Protein AF-A0A7S3HQQ7-F1 (afdb_monomer_lite)

Radius of gyration: 24.48 Å; chains: 1; bounding box: 36×67×56 Å

Structure (mmCIF, N/CA/C/O backbone):
data_AF-A0A7S3HQQ7-F1
#
_entry.id   AF-A0A7S3HQQ7-F1
#
loop_
_atom_site.group_PDB
_atom_site.id
_atom_site.type_symbol
_atom_site.label_atom_id
_atom_site.label_alt_id
_atom_site.label_comp_id
_atom_site.label_asym_id
_atom_site.label_entity_id
_atom_site.label_seq_id
_atom_site.pdbx_PDB_ins_code
_atom_site.Cartn_x
_atom_site.Cartn_y
_atom_site.Cartn_z
_atom_site.occupancy
_atom_site.B_iso_or_equiv
_atom_site.auth_seq_id
_atom_site.auth_comp_id
_atom_site.auth_asym_id
_atom_site.auth_atom_id
_atom_site.pdbx_PDB_model_num
ATOM 1 N N . MET A 1 1 ? -7.629 33.188 -44.073 1.00 42.56 1 MET A N 1
ATOM 2 C CA . MET A 1 1 ? -6.421 32.447 -44.495 1.00 42.56 1 MET A CA 1
ATOM 3 C C . MET A 1 1 ? -5.350 32.684 -43.441 1.00 42.56 1 MET A C 1
ATOM 5 O O . MET A 1 1 ? -4.989 33.832 -43.232 1.00 42.56 1 MET A O 1
ATOM 9 N N . ARG A 1 2 ? -4.947 31.654 -42.687 1.00 48.97 2 ARG A N 1
ATOM 10 C CA . ARG A 1 2 ? -3.893 31.768 -41.664 1.00 48.97 2 ARG A CA 1
ATOM 11 C C . ARG A 1 2 ? -2.547 31.439 -42.321 1.00 48.97 2 ARG A C 1
ATOM 13 O O . ARG A 1 2 ? -2.457 30.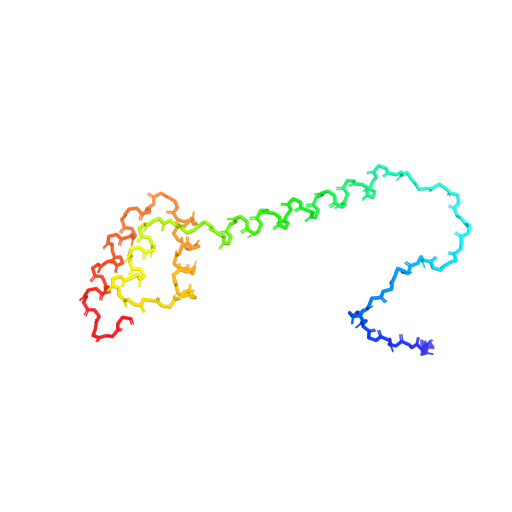350 -42.886 1.00 48.97 2 ARG A O 1
ATOM 20 N N . PRO A 1 3 ? -1.539 32.326 -42.294 1.00 53.09 3 PRO A N 1
ATOM 21 C CA . PRO A 1 3 ? -0.214 31.973 -42.780 1.00 53.09 3 PRO A CA 1
ATOM 22 C C . PRO A 1 3 ? 0.451 30.985 -41.814 1.00 53.09 3 PRO A C 1
ATOM 24 O O . PRO A 1 3 ? 0.432 31.165 -40.598 1.00 53.09 3 PRO A O 1
ATOM 27 N N . MET A 1 4 ? 0.985 29.911 -42.389 1.00 61.62 4 MET A N 1
ATOM 28 C CA . MET A 1 4 ? 1.850 28.935 -41.735 1.00 61.62 4 MET A CA 1
ATOM 29 C C . MET A 1 4 ? 3.284 29.470 -41.554 1.00 61.62 4 MET A C 1
ATOM 31 O O . MET A 1 4 ? 3.734 30.285 -42.362 1.00 61.62 4 MET A O 1
ATOM 35 N N . HIS A 1 5 ? 3.988 28.825 -40.604 1.00 54.19 5 HIS A N 1
ATOM 36 C CA . HIS A 1 5 ? 5.451 28.645 -40.423 1.00 54.19 5 HIS A CA 1
ATOM 37 C C . HIS A 1 5 ? 6.132 29.585 -39.406 1.00 54.19 5 HIS A C 1
ATOM 39 O O . HIS A 1 5 ? 5.656 30.708 -39.255 1.00 54.19 5 HIS A O 1
ATOM 45 N N . PRO A 1 6 ? 7.276 29.225 -38.763 1.00 51.81 6 PRO A N 1
ATOM 46 C CA . PRO A 1 6 ? 8.012 27.942 -38.663 1.00 51.81 6 PRO A CA 1
ATOM 47 C C . PRO A 1 6 ? 8.482 27.580 -37.217 1.00 51.81 6 PRO A C 1
ATOM 49 O O . PRO A 1 6 ? 8.570 28.437 -36.348 1.00 51.81 6 PRO A O 1
ATOM 52 N N . GLY A 1 7 ? 8.899 26.325 -36.984 1.00 45.50 7 GLY A N 1
ATOM 53 C CA . GLY A 1 7 ? 9.900 26.006 -35.946 1.00 45.50 7 GLY A CA 1
ATOM 54 C C . GLY A 1 7 ? 9.413 25.272 -34.693 1.00 45.50 7 GLY A C 1
ATOM 55 O O . GLY A 1 7 ? 9.352 25.840 -33.609 1.00 45.50 7 GLY A O 1
ATOM 56 N N . MET A 1 8 ? 9.172 23.966 -34.818 1.00 60.00 8 MET A N 1
ATOM 57 C CA . MET A 1 8 ? 9.380 23.043 -33.699 1.00 60.00 8 MET A CA 1
ATOM 58 C C . MET A 1 8 ? 10.893 22.859 -33.506 1.00 60.00 8 MET A C 1
ATOM 60 O O . MET A 1 8 ? 11.568 22.412 -34.432 1.00 60.00 8 MET A O 1
ATOM 64 N N . MET A 1 9 ? 11.421 23.160 -32.320 1.00 52.56 9 MET A N 1
ATOM 65 C CA . MET A 1 9 ? 12.703 22.619 -31.855 1.00 52.56 9 MET A CA 1
ATOM 66 C C . MET A 1 9 ? 12.460 21.834 -30.5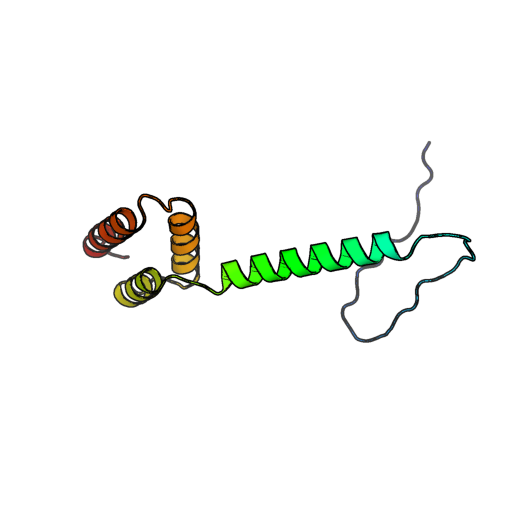55 1.00 52.56 9 MET A C 1
ATOM 68 O O . MET A 1 9 ? 11.713 22.313 -29.699 1.00 52.56 9 MET A O 1
ATOM 72 N N . PRO A 1 10 ? 13.028 20.621 -30.417 1.00 54.88 10 PRO A N 1
ATOM 73 C CA . PRO A 1 10 ? 12.886 19.788 -29.226 1.00 54.88 10 PRO A CA 1
ATOM 74 C C . PRO A 1 10 ? 13.691 20.355 -28.038 1.00 54.88 10 PRO A C 1
ATOM 76 O O . PRO A 1 10 ? 14.636 21.118 -28.248 1.00 54.88 10 PRO A O 1
ATOM 79 N N . PRO A 1 11 ? 13.358 19.972 -26.791 1.00 56.47 11 PRO A N 1
ATOM 80 C CA . PRO A 1 11 ? 14.084 20.401 -25.601 1.00 56.47 11 PRO A CA 1
ATOM 81 C C . PRO A 1 11 ? 15.398 19.610 -25.468 1.00 56.47 11 PRO A C 1
ATOM 83 O O . PRO A 1 11 ? 15.362 18.379 -25.531 1.00 56.47 11 PRO A O 1
ATOM 86 N N . PRO A 1 12 ? 16.559 20.251 -25.254 1.00 46.19 12 PRO A N 1
ATOM 87 C CA . PRO A 1 12 ? 17.777 19.534 -24.921 1.00 46.19 12 PRO A CA 1
ATOM 88 C C . PRO A 1 12 ? 18.002 19.562 -23.406 1.00 46.19 12 PRO A C 1
ATOM 90 O O . PRO A 1 12 ? 18.308 20.598 -22.820 1.00 46.19 12 PRO A O 1
ATOM 93 N N . GLY A 1 13 ? 17.912 18.397 -22.768 1.00 59.06 13 GLY A N 1
ATOM 94 C CA . GLY A 1 13 ? 18.763 18.139 -21.613 1.00 59.06 13 GLY A CA 1
ATOM 95 C C . GLY A 1 13 ? 20.195 17.972 -22.116 1.00 59.06 13 GLY A C 1
ATOM 96 O O . GLY A 1 13 ? 20.408 17.099 -22.951 1.00 59.06 13 GLY A O 1
ATOM 97 N N . LEU A 1 14 ? 21.117 18.839 -21.673 1.00 55.34 14 LEU A N 1
ATOM 98 C CA . LEU A 1 14 ? 22.593 18.719 -21.591 1.00 55.34 14 LEU A CA 1
ATOM 99 C C . LEU A 1 14 ? 23.226 20.137 -21.558 1.00 55.34 14 LEU A C 1
ATOM 101 O O . LEU A 1 14 ? 22.581 21.105 -21.950 1.00 55.34 14 LEU A O 1
ATOM 105 N N . PRO A 1 15 ? 24.425 20.304 -20.972 1.00 50.62 15 PRO A N 1
ATOM 106 C CA . PRO A 1 15 ? 24.755 21.419 -20.087 1.00 50.62 15 PRO A CA 1
ATOM 107 C C . PRO A 1 15 ? 25.058 22.727 -20.829 1.00 50.62 15 PRO A C 1
ATOM 109 O O . PRO A 1 15 ? 25.933 22.778 -21.689 1.00 50.62 15 PRO A O 1
ATOM 112 N N . GLY A 1 16 ? 24.385 23.806 -2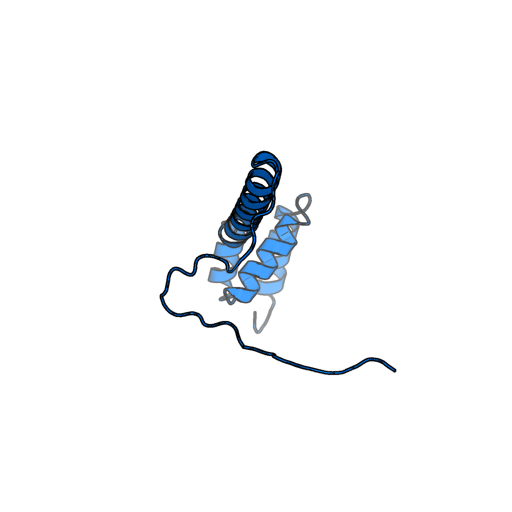0.423 1.00 40.16 16 GLY A N 1
ATOM 113 C CA . GLY A 1 16 ? 24.654 25.167 -20.883 1.00 40.16 16 GLY A CA 1
ATOM 114 C C . GLY A 1 16 ? 23.688 26.175 -20.259 1.00 40.16 16 GLY A C 1
ATOM 115 O O . GLY A 1 16 ? 22.481 26.094 -20.460 1.00 40.16 16 GLY A O 1
ATOM 116 N N . LEU A 1 17 ? 24.218 27.120 -19.480 1.00 59.88 17 LEU A N 1
ATOM 117 C CA . LEU A 1 17 ? 23.499 28.300 -18.992 1.00 59.88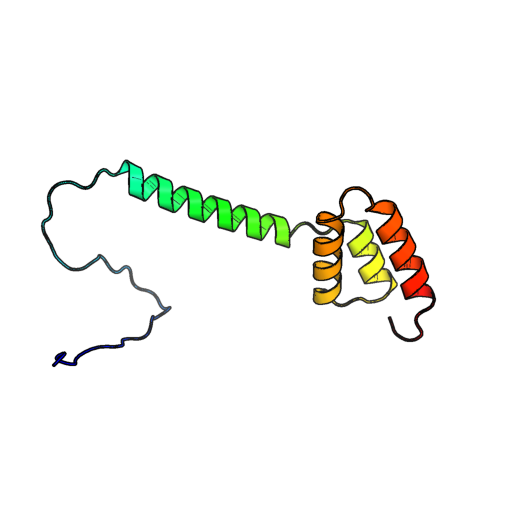 17 LEU A CA 1
ATOM 118 C C . LEU A 1 17 ? 23.046 29.145 -20.193 1.00 59.88 17 LEU A C 1
ATOM 120 O O . LEU A 1 17 ? 23.875 29.780 -20.841 1.00 59.88 17 LEU A O 1
ATOM 124 N N . MET A 1 18 ? 21.746 29.159 -20.490 1.00 51.31 18 MET A N 1
ATOM 125 C CA . MET A 1 18 ? 21.167 30.019 -21.524 1.00 51.31 18 MET A CA 1
ATOM 126 C C . MET A 1 18 ? 20.523 31.255 -20.872 1.00 51.31 18 MET A C 1
ATOM 128 O O . MET A 1 18 ? 19.553 31.097 -20.131 1.00 51.31 18 MET A O 1
ATOM 132 N N . PRO A 1 19 ? 21.014 32.485 -21.117 1.00 55.62 19 PRO A N 1
ATOM 133 C CA . PRO A 1 19 ? 20.259 33.696 -20.810 1.00 55.62 19 PRO A CA 1
ATOM 134 C C . PRO A 1 19 ? 19.142 33.900 -21.859 1.00 55.62 19 PRO A C 1
ATOM 136 O O . PRO A 1 19 ? 19.330 33.536 -23.024 1.00 55.62 19 PRO A O 1
ATOM 139 N N . PRO A 1 20 ? 17.973 34.461 -21.492 1.00 48.84 20 PRO A N 1
ATOM 140 C CA . PRO A 1 20 ? 16.862 34.631 -22.426 1.00 48.84 20 PRO A CA 1
ATOM 141 C C . PRO A 1 20 ? 17.153 35.709 -23.495 1.00 48.84 20 PRO A C 1
ATOM 143 O O . PRO A 1 20 ? 17.808 36.713 -23.195 1.00 48.84 20 PRO A O 1
ATOM 146 N N . PRO A 1 21 ? 16.672 35.528 -24.744 1.00 47.84 21 PRO A N 1
ATOM 147 C CA . PRO A 1 21 ? 16.989 36.409 -25.859 1.00 47.84 21 PRO A CA 1
ATOM 148 C C . PRO A 1 21 ? 16.016 37.591 -25.951 1.00 47.84 21 PRO A C 1
ATOM 150 O O . PRO A 1 21 ? 14.822 37.412 -26.168 1.00 47.84 21 PRO A O 1
ATOM 153 N N . GLY A 1 22 ? 16.574 38.801 -25.900 1.00 45.97 22 GLY A N 1
ATOM 154 C CA . GLY A 1 22 ? 15.987 40.007 -26.484 1.00 45.97 22 GLY A CA 1
ATOM 155 C C . GLY A 1 22 ? 14.955 40.756 -25.637 1.00 45.97 22 GLY A C 1
ATOM 156 O O . GLY A 1 22 ? 13.981 40.198 -25.151 1.00 45.97 22 GLY A O 1
ATOM 157 N N . GLY A 1 23 ? 15.125 42.077 -25.582 1.00 40.16 23 GLY A N 1
ATOM 158 C CA . GLY A 1 23 ? 14.009 43.000 -25.385 1.00 40.16 23 GLY A CA 1
ATOM 159 C C . GLY A 1 23 ? 14.069 43.810 -24.101 1.00 40.16 23 GLY A C 1
ATOM 160 O O . GLY A 1 23 ? 13.606 43.387 -23.050 1.00 40.16 23 GLY A O 1
ATOM 161 N N . ALA A 1 24 ? 14.575 45.034 -24.231 1.00 53.06 24 ALA A N 1
ATOM 162 C CA . ALA A 1 24 ? 14.249 46.137 -23.344 1.00 53.06 24 ALA A CA 1
ATOM 163 C C . ALA A 1 24 ? 12.727 46.211 -23.107 1.00 53.06 24 ALA A C 1
ATOM 165 O O . ALA A 1 24 ? 11.952 46.329 -24.054 1.00 53.06 24 ALA A O 1
ATOM 166 N N . GLY A 1 25 ? 12.308 46.156 -21.846 1.00 39.44 25 GLY A N 1
ATOM 167 C CA . GLY A 1 25 ? 10.903 46.202 -21.456 1.00 39.44 25 GLY A CA 1
ATOM 168 C C . GLY A 1 25 ? 10.787 46.623 -20.003 1.00 39.44 25 GLY A C 1
ATOM 169 O O . GLY A 1 25 ? 11.007 45.842 -19.087 1.00 39.44 25 GLY A O 1
ATOM 170 N N . TRP A 1 26 ? 10.509 47.902 -19.818 1.00 50.53 26 TRP A N 1
ATOM 171 C CA . TRP A 1 26 ? 10.321 48.584 -18.554 1.00 50.53 26 TRP A CA 1
ATOM 172 C C . TRP A 1 26 ? 9.202 47.926 -17.726 1.00 50.53 26 TRP A C 1
ATOM 174 O O . TRP A 1 26 ? 8.086 47.794 -18.212 1.00 50.53 26 TRP A O 1
ATOM 184 N N . GLY A 1 27 ? 9.494 47.572 -16.469 1.00 48.94 27 GLY A N 1
ATOM 185 C CA . GLY A 1 27 ? 8.491 47.324 -15.426 1.00 48.94 27 GLY A CA 1
ATOM 186 C C . GLY A 1 27 ? 7.846 45.934 -15.410 1.00 48.94 27 GLY A C 1
ATOM 187 O O . GLY A 1 27 ? 6.749 45.745 -15.921 1.00 48.94 27 GLY A O 1
ATOM 188 N N . ALA A 1 28 ? 8.461 44.986 -14.702 1.00 45.94 28 ALA A N 1
ATOM 189 C CA . ALA A 1 28 ? 7.756 43.820 -14.175 1.00 45.94 28 ALA A CA 1
ATOM 190 C C . ALA A 1 28 ? 8.203 43.594 -12.728 1.00 45.94 28 ALA A C 1
ATOM 192 O O . ALA A 1 28 ? 9.380 43.366 -12.452 1.00 45.94 28 ALA A O 1
ATOM 193 N N . SER A 1 29 ? 7.262 43.744 -11.800 1.00 45.47 29 SER A N 1
ATOM 194 C CA . SER A 1 29 ? 7.479 43.631 -10.361 1.00 45.47 29 SER A CA 1
ATOM 195 C C . SER A 1 29 ? 8.112 42.273 -9.993 1.00 45.47 29 SER A C 1
ATOM 197 O O . S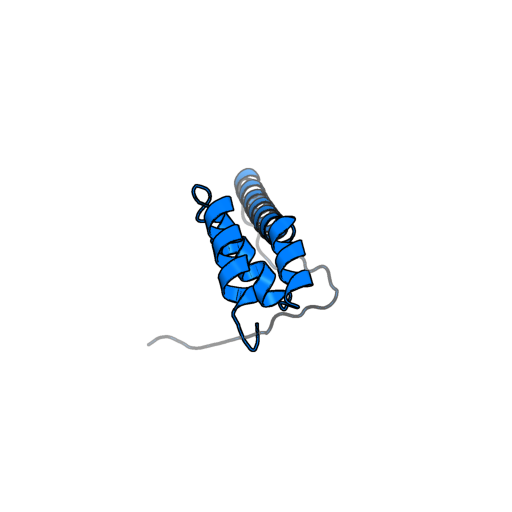ER A 1 29 ? 7.540 41.240 -10.343 1.00 45.47 29 SER A O 1
ATOM 199 N N . PRO A 1 30 ? 9.244 42.238 -9.260 1.00 53.44 30 PRO A N 1
ATOM 200 C CA . PRO A 1 30 ? 9.960 41.001 -8.907 1.00 53.44 30 PRO A CA 1
ATOM 201 C C . PRO A 1 30 ? 9.189 40.074 -7.950 1.00 53.44 30 PRO A C 1
ATOM 203 O O . PRO A 1 30 ? 9.537 38.903 -7.799 1.00 53.44 30 PRO A O 1
ATOM 206 N N . ASP A 1 31 ? 8.133 40.580 -7.316 1.00 53.94 31 ASP A N 1
ATOM 207 C CA . ASP A 1 31 ? 7.378 39.871 -6.283 1.00 53.94 31 ASP A CA 1
ATOM 208 C C . ASP A 1 31 ? 6.540 38.701 -6.837 1.00 53.94 31 ASP A C 1
ATOM 210 O O . ASP A 1 31 ? 6.532 37.610 -6.270 1.00 53.94 31 ASP A O 1
ATOM 214 N N . LEU A 1 32 ? 5.920 38.871 -8.013 1.00 55.44 32 LEU A N 1
ATOM 215 C CA . LEU A 1 32 ? 5.024 37.869 -8.612 1.00 55.44 32 LEU A CA 1
ATOM 216 C C . LEU A 1 32 ? 5.767 36.624 -9.124 1.00 55.44 32 LEU A C 1
ATOM 218 O O . LEU A 1 32 ? 5.335 35.501 -8.864 1.00 55.44 32 LEU A O 1
ATOM 222 N N . SER A 1 33 ? 6.906 36.799 -9.802 1.00 55.66 33 SER A N 1
ATOM 223 C CA . SER A 1 33 ? 7.715 35.674 -10.304 1.00 55.66 33 SER A CA 1
ATOM 224 C C . SER A 1 33 ? 8.372 34.875 -9.172 1.00 55.66 33 SER A C 1
ATOM 226 O O . SER A 1 33 ? 8.516 33.652 -9.267 1.00 55.66 33 SER A O 1
ATOM 228 N N . SER A 1 34 ? 8.738 35.560 -8.084 1.00 58.06 34 SER A N 1
ATOM 229 C CA . SER A 1 34 ? 9.307 34.938 -6.882 1.00 58.06 34 SER A CA 1
ATOM 230 C C . SER A 1 34 ? 8.258 34.096 -6.147 1.00 58.06 34 SER A C 1
ATOM 232 O O . SER A 1 34 ? 8.539 32.958 -5.770 1.00 58.06 34 SER A O 1
ATOM 234 N N . ASN A 1 35 ? 7.025 34.605 -6.027 1.00 62.06 35 ASN A N 1
ATOM 235 C CA . ASN A 1 35 ? 5.904 33.879 -5.420 1.00 62.06 35 ASN A CA 1
ATOM 236 C C . ASN A 1 35 ? 5.527 32.610 -6.203 1.00 62.06 35 ASN A C 1
ATOM 238 O O . ASN A 1 35 ? 5.279 31.559 -5.615 1.00 62.06 35 ASN A O 1
ATOM 242 N N . MET A 1 36 ? 5.531 32.692 -7.536 1.00 66.25 36 MET A N 1
ATOM 243 C CA . MET A 1 36 ? 5.146 31.577 -8.405 1.00 66.25 36 MET A CA 1
ATOM 244 C C . MET A 1 36 ? 6.171 30.430 -8.363 1.00 66.25 36 MET A C 1
ATOM 246 O O . MET A 1 36 ? 5.795 29.264 -8.265 1.00 66.25 36 MET A O 1
ATOM 250 N N . THR A 1 37 ? 7.467 30.759 -8.344 1.00 75.81 37 THR A N 1
ATOM 251 C CA . THR A 1 37 ? 8.548 29.763 -8.211 1.00 75.81 37 THR A CA 1
ATOM 252 C C . THR A 1 37 ? 8.508 29.066 -6.846 1.00 75.81 37 THR A C 1
ATOM 254 O O . THR A 1 37 ? 8.708 27.855 -6.758 1.00 75.81 37 THR A O 1
ATOM 257 N N . LEU A 1 38 ? 8.208 29.814 -5.777 1.00 78.38 38 LEU A N 1
ATOM 258 C CA . LEU A 1 38 ? 8.092 29.266 -4.426 1.00 78.38 38 LEU A CA 1
ATOM 259 C C . LEU A 1 38 ? 6.898 28.307 -4.286 1.00 78.38 38 LEU A C 1
ATOM 261 O O . LEU A 1 38 ? 7.046 27.240 -3.694 1.00 78.38 38 LEU A O 1
ATOM 265 N N . GLN A 1 39 ? 5.738 28.642 -4.862 1.00 77.56 39 GLN A N 1
ATOM 266 C CA . GLN A 1 39 ? 4.571 27.746 -4.868 1.00 77.56 39 GLN A CA 1
ATOM 267 C C . GLN A 1 39 ? 4.860 26.424 -5.586 1.00 77.56 39 GLN A C 1
ATOM 269 O O . GLN A 1 39 ? 4.558 25.359 -5.050 1.00 77.56 39 GLN A O 1
ATOM 274 N N . GLN A 1 40 ? 5.536 26.471 -6.738 1.00 78.56 40 GLN A N 1
ATOM 275 C CA . GLN A 1 40 ? 5.909 25.256 -7.466 1.00 78.56 40 GLN A CA 1
ATOM 276 C C . GLN A 1 40 ? 6.887 24.370 -6.682 1.00 78.56 40 GLN A C 1
ATOM 278 O O . GLN A 1 40 ? 6.753 23.146 -6.702 1.00 78.56 40 GLN A O 1
ATOM 283 N N . ALA A 1 41 ? 7.851 24.965 -5.973 1.00 73.38 41 ALA A N 1
ATOM 284 C CA . ALA A 1 41 ? 8.782 24.214 -5.133 1.00 73.38 41 ALA A CA 1
ATOM 285 C C . ALA A 1 41 ? 8.058 23.488 -3.983 1.00 73.38 41 ALA A C 1
ATOM 287 O O . ALA A 1 41 ? 8.284 22.296 -3.771 1.00 73.38 41 ALA A O 1
ATOM 288 N N . LEU A 1 42 ? 7.129 24.174 -3.308 1.00 78.50 42 LEU A N 1
ATOM 289 C CA . LEU A 1 42 ? 6.328 23.606 -2.219 1.00 78.50 42 LEU A CA 1
ATOM 290 C C . LEU A 1 42 ? 5.417 22.462 -2.689 1.00 78.50 42 LEU A C 1
ATOM 292 O O . LEU A 1 42 ? 5.275 21.462 -1.985 1.00 78.50 42 LEU A O 1
ATOM 296 N N . GLU A 1 43 ? 4.822 22.572 -3.878 1.00 72.88 43 GLU A N 1
ATOM 297 C CA . GLU A 1 43 ? 4.028 21.486 -4.468 1.00 72.88 43 GLU A CA 1
ATOM 298 C C . GLU A 1 43 ? 4.882 20.255 -4.785 1.00 72.88 43 GLU A C 1
ATOM 300 O O . GLU A 1 43 ? 4.459 19.127 -4.523 1.00 72.88 43 GLU A O 1
ATOM 305 N N . TYR A 1 44 ? 6.100 20.454 -5.291 1.00 65.12 44 TYR A N 1
ATOM 306 C CA . TYR A 1 44 ? 7.015 19.353 -5.586 1.00 65.12 44 TYR A CA 1
ATOM 307 C C . TYR A 1 44 ? 7.500 18.653 -4.308 1.00 65.12 44 TYR A C 1
ATOM 309 O O . TYR A 1 44 ? 7.566 17.422 -4.259 1.00 65.12 44 TYR A O 1
ATOM 317 N N . GLU A 1 45 ? 7.795 19.415 -3.251 1.00 65.19 45 GLU A N 1
ATOM 318 C CA . GLU A 1 45 ? 8.145 18.862 -1.939 1.00 65.19 45 GLU A CA 1
ATOM 319 C C . GLU A 1 45 ? 6.972 18.119 -1.297 1.00 65.19 45 GLU A C 1
ATOM 321 O O . GLU A 1 45 ? 7.163 17.003 -0.817 1.00 65.19 45 GLU A O 1
ATOM 326 N N . GLN A 1 46 ? 5.745 18.647 -1.363 1.00 62.31 46 GLN A N 1
ATOM 327 C CA . GLN A 1 46 ? 4.565 17.920 -0.880 1.00 62.31 46 GLN A CA 1
ATOM 328 C C . GLN A 1 46 ? 4.345 16.604 -1.633 1.00 62.31 46 GLN A C 1
ATOM 330 O O . GLN A 1 46 ? 4.115 15.569 -1.005 1.00 62.31 46 GLN A O 1
ATOM 335 N N . GLN A 1 47 ? 4.463 16.608 -2.963 1.00 56.59 47 GLN A N 1
ATOM 336 C CA . GLN A 1 47 ? 4.320 15.391 -3.769 1.00 56.59 47 GLN A CA 1
ATOM 337 C C . GLN A 1 47 ? 5.417 14.363 -3.451 1.00 56.59 47 GLN A C 1
ATOM 339 O O . GLN A 1 47 ? 5.140 13.164 -3.328 1.00 56.59 47 GLN A O 1
ATOM 344 N N . LYS A 1 48 ? 6.661 14.817 -3.257 1.00 59.47 48 LYS A N 1
ATOM 345 C CA . LYS A 1 48 ? 7.798 13.959 -2.902 1.00 59.47 48 LYS A CA 1
ATOM 346 C C . LYS A 1 48 ? 7.673 13.383 -1.489 1.00 59.47 48 LYS A C 1
ATOM 348 O O . LYS A 1 48 ? 7.932 12.191 -1.299 1.00 59.47 48 LYS A O 1
ATOM 353 N N . ASN A 1 49 ? 7.247 14.190 -0.519 1.00 56.78 49 ASN A N 1
ATOM 354 C CA . ASN A 1 49 ? 7.018 13.751 0.855 1.00 56.78 49 ASN A CA 1
ATOM 355 C C . ASN A 1 49 ? 5.853 12.767 0.940 1.00 56.78 49 ASN A C 1
ATOM 357 O O . ASN A 1 49 ? 5.963 11.767 1.648 1.00 56.78 49 ASN A O 1
ATOM 361 N N . ASN A 1 50 ? 4.781 12.982 0.172 1.00 55.84 50 ASN A N 1
ATOM 362 C CA . ASN A 1 50 ? 3.677 12.028 0.127 1.00 55.84 50 ASN A CA 1
ATOM 363 C C . ASN A 1 50 ? 4.112 10.676 -0.470 1.00 55.84 50 ASN A C 1
ATOM 365 O O . ASN A 1 50 ? 3.703 9.625 0.017 1.00 55.84 50 ASN A O 1
ATOM 369 N N . SER A 1 51 ? 5.018 10.709 -1.453 1.00 51.53 51 SER A N 1
ATOM 370 C CA . SER A 1 51 ? 5.553 9.515 -2.124 1.00 51.53 51 SER A CA 1
ATOM 371 C C . SER A 1 51 ? 6.576 8.719 -1.302 1.00 51.53 51 SER A C 1
ATOM 373 O O . SER A 1 51 ? 6.820 7.557 -1.623 1.00 51.53 51 SER A O 1
ATOM 375 N N . SER A 1 52 ? 7.207 9.326 -0.289 1.00 59.53 52 SER A N 1
ATOM 376 C CA . SER A 1 52 ? 8.319 8.713 0.465 1.00 59.53 52 SER A CA 1
ATOM 377 C C . SER A 1 52 ? 7.940 8.222 1.868 1.00 59.53 52 SER A C 1
ATOM 379 O O . SER A 1 52 ? 8.758 7.573 2.510 1.00 59.53 52 SER A O 1
ATOM 381 N N . ASN A 1 53 ? 6.722 8.504 2.341 1.00 70.50 53 ASN A N 1
ATOM 382 C CA . ASN A 1 53 ? 6.232 8.086 3.659 1.00 70.50 53 ASN A CA 1
ATOM 383 C C . ASN A 1 53 ? 5.154 7.004 3.491 1.00 70.50 53 ASN A C 1
ATOM 385 O O . ASN A 1 53 ? 3.968 7.314 3.310 1.00 70.50 53 ASN A O 1
ATOM 389 N N . MET A 1 54 ? 5.585 5.740 3.463 1.00 82.00 54 MET A N 1
ATOM 390 C CA . MET A 1 54 ? 4.692 4.588 3.609 1.00 82.00 54 MET A CA 1
ATOM 391 C C . MET A 1 54 ? 4.524 4.263 5.088 1.00 82.00 54 MET A C 1
ATOM 393 O O . MET A 1 54 ? 5.506 4.262 5.830 1.00 82.00 54 MET A O 1
ATOM 397 N N . GLU A 1 55 ? 3.288 3.980 5.490 1.00 86.56 55 GLU A N 1
ATOM 398 C CA . GLU A 1 55 ? 2.987 3.588 6.863 1.00 86.56 55 GLU A CA 1
ATOM 399 C C . GLU A 1 55 ? 3.656 2.243 7.207 1.00 86.56 55 GLU A C 1
ATOM 401 O O . GLU A 1 55 ? 3.746 1.355 6.347 1.00 86.56 55 GLU A O 1
ATOM 406 N N . PRO A 1 56 ? 4.126 2.059 8.453 1.00 85.69 56 PRO A N 1
ATOM 407 C CA . PRO A 1 56 ? 4.869 0.866 8.855 1.00 85.69 56 PRO A CA 1
ATOM 408 C C . PRO A 1 56 ? 4.062 -0.427 8.687 1.00 85.69 56 PRO A C 1
ATOM 410 O O . PRO A 1 56 ? 4.629 -1.441 8.282 1.00 85.69 56 PRO A O 1
ATOM 413 N N . GLU A 1 57 ? 2.745 -0.401 8.912 1.00 87.62 57 GLU A N 1
ATOM 414 C CA . GLU A 1 57 ? 1.900 -1.591 8.738 1.00 87.62 57 GLU A CA 1
ATOM 415 C C . GLU A 1 57 ? 1.780 -1.992 7.267 1.00 87.62 57 GLU A C 1
ATOM 417 O O . GLU A 1 57 ? 1.783 -3.177 6.952 1.00 87.62 57 GLU A O 1
ATOM 422 N N . VAL A 1 58 ? 1.747 -1.024 6.342 1.00 88.06 58 VAL A N 1
ATOM 423 C CA . VAL A 1 58 ? 1.730 -1.301 4.896 1.00 88.06 58 VAL A CA 1
ATOM 424 C C . VAL A 1 58 ? 3.042 -1.942 4.454 1.00 88.06 58 VAL A C 1
ATOM 426 O O . VAL A 1 58 ? 3.038 -2.848 3.618 1.00 88.06 58 VAL A O 1
ATOM 429 N N . ILE A 1 59 ? 4.163 -1.502 5.030 1.00 88.06 59 ILE A N 1
ATOM 430 C CA . ILE A 1 59 ? 5.484 -2.090 4.783 1.00 88.06 59 ILE A CA 1
ATOM 431 C C . ILE A 1 59 ? 5.527 -3.533 5.296 1.00 88.06 59 ILE A C 1
ATOM 433 O O . ILE A 1 59 ? 6.001 -4.419 4.582 1.00 88.06 59 ILE A O 1
ATOM 437 N N . GLU A 1 60 ? 5.005 -3.785 6.499 1.00 89.12 60 GLU A N 1
ATOM 438 C CA . GLU A 1 60 ? 4.922 -5.134 7.064 1.00 89.12 60 GLU A CA 1
ATOM 439 C C . GLU A 1 60 ? 4.069 -6.054 6.183 1.00 89.12 60 GLU A C 1
ATOM 441 O O . GLU A 1 60 ? 4.517 -7.141 5.816 1.00 89.12 60 GLU A O 1
ATOM 446 N N . LEU A 1 61 ? 2.887 -5.595 5.764 1.00 88.81 61 LEU A N 1
ATOM 447 C CA . LEU A 1 61 ? 1.981 -6.337 4.885 1.00 88.81 61 LEU A CA 1
ATOM 448 C C . LEU A 1 61 ? 2.637 -6.658 3.537 1.00 88.81 61 LEU A C 1
ATOM 450 O O . LEU A 1 61 ? 2.555 -7.786 3.047 1.00 88.81 61 LEU A O 1
ATOM 454 N N . ALA A 1 62 ? 3.342 -5.683 2.959 1.00 88.69 62 ALA A N 1
ATOM 455 C CA . ALA A 1 62 ? 4.067 -5.870 1.713 1.00 88.69 62 ALA A CA 1
ATOM 456 C C . ALA A 1 62 ? 5.176 -6.917 1.841 1.00 88.69 62 ALA A C 1
ATOM 458 O O . ALA A 1 62 ? 5.316 -7.767 0.962 1.00 88.69 62 ALA A O 1
ATOM 459 N N . HIS A 1 63 ? 5.918 -6.916 2.948 1.00 87.44 63 HIS A N 1
ATOM 460 C CA . HIS A 1 63 ? 6.924 -7.939 3.218 1.00 87.44 63 HIS A CA 1
ATOM 461 C C . HIS A 1 63 ? 6.310 -9.315 3.495 1.00 87.44 63 HIS A C 1
ATOM 463 O O . HIS A 1 63 ? 6.822 -10.319 3.001 1.00 87.44 63 HIS A O 1
ATOM 469 N N . HIS A 1 64 ? 5.217 -9.372 4.256 1.00 89.69 64 HIS A N 1
ATOM 470 C CA . HIS A 1 64 ? 4.574 -10.620 4.660 1.00 89.69 64 HIS A CA 1
ATOM 471 C C . HIS A 1 64 ? 4.018 -11.392 3.458 1.00 89.69 64 HIS A C 1
ATOM 473 O O . HIS A 1 64 ? 4.192 -12.606 3.357 1.00 89.69 64 HIS A O 1
ATOM 479 N N . PHE A 1 65 ? 3.396 -10.676 2.519 1.00 89.12 65 PHE A N 1
ATOM 480 C CA . PHE A 1 65 ? 2.765 -11.260 1.335 1.00 89.12 65 PHE A CA 1
ATOM 481 C C . PHE A 1 65 ? 3.596 -11.111 0.050 1.00 89.12 65 PHE A C 1
ATOM 483 O O . PHE A 1 65 ? 3.127 -11.484 -1.019 1.00 89.12 65 PHE A O 1
ATOM 490 N N . ASN A 1 66 ? 4.834 -10.607 0.137 1.00 88.50 66 ASN A N 1
ATOM 491 C CA . ASN A 1 66 ? 5.696 -10.291 -1.014 1.00 88.50 66 ASN A CA 1
ATOM 492 C C . ASN A 1 66 ? 5.018 -9.382 -2.062 1.00 88.50 66 ASN A C 1
ATOM 494 O O . ASN A 1 66 ? 5.174 -9.572 -3.272 1.00 88.50 66 ASN A O 1
ATOM 498 N N . LEU A 1 67 ? 4.279 -8.365 -1.608 1.00 86.62 67 LEU A N 1
ATOM 499 C CA . LEU A 1 67 ? 3.678 -7.380 -2.502 1.00 86.62 67 LEU A CA 1
ATOM 500 C C . LEU A 1 67 ? 4.771 -6.568 -3.202 1.00 86.62 67 LEU A C 1
ATOM 502 O O . LEU A 1 67 ? 5.760 -6.147 -2.602 1.00 86.62 67 LEU A O 1
ATOM 506 N N . THR A 1 68 ? 4.562 -6.286 -4.487 1.00 88.69 68 THR A N 1
ATOM 507 C CA . THR A 1 68 ? 5.459 -5.387 -5.221 1.00 88.69 68 THR A CA 1
ATOM 508 C C . THR A 1 68 ? 5.395 -3.968 -4.650 1.00 88.69 68 THR A C 1
ATOM 510 O O . THR A 1 68 ? 4.329 -3.511 -4.234 1.00 88.69 68 THR A O 1
ATOM 513 N N . ASP A 1 69 ? 6.507 -3.228 -4.719 1.00 84.12 69 ASP A N 1
ATOM 514 C CA . ASP A 1 69 ? 6.589 -1.821 -4.278 1.00 84.12 69 ASP A CA 1
ATOM 515 C C . ASP A 1 69 ? 5.478 -0.956 -4.898 1.00 84.12 69 ASP A C 1
ATOM 517 O O . ASP A 1 69 ? 4.867 -0.116 -4.238 1.00 84.12 69 ASP A O 1
ATOM 521 N N . ARG A 1 70 ? 5.123 -1.238 -6.159 1.00 87.44 70 ARG A N 1
ATOM 522 C CA . ARG A 1 70 ? 4.013 -0.573 -6.844 1.00 87.44 70 ARG A CA 1
ATOM 523 C C . ARG A 1 70 ? 2.674 -0.796 -6.134 1.00 87.44 70 ARG A C 1
ATOM 525 O O . ARG A 1 70 ? 1.910 0.156 -5.988 1.00 87.44 70 ARG A O 1
ATOM 532 N N . HIS A 1 71 ? 2.371 -2.028 -5.724 1.00 88.81 71 HIS A N 1
ATOM 533 C CA . HIS A 1 71 ? 1.124 -2.350 -5.025 1.00 88.81 71 HIS A CA 1
ATOM 534 C C . HIS A 1 71 ? 1.111 -1.784 -3.603 1.00 88.81 71 HIS A C 1
ATOM 536 O O . HIS A 1 71 ? 0.101 -1.212 -3.203 1.00 88.81 71 HIS A O 1
ATOM 542 N N . ALA A 1 72 ? 2.237 -1.850 -2.887 1.00 88.19 72 ALA A N 1
ATOM 543 C CA . ALA A 1 72 ? 2.372 -1.277 -1.548 1.00 88.19 72 ALA A CA 1
ATOM 544 C C . ALA A 1 72 ? 2.112 0.240 -1.540 1.00 88.19 72 ALA A C 1
ATOM 546 O O . ALA A 1 72 ? 1.339 0.739 -0.723 1.00 88.19 72 ALA A O 1
ATOM 547 N N . ARG A 1 73 ? 2.658 0.978 -2.518 1.00 88.69 73 ARG A N 1
ATOM 548 C CA . ARG A 1 73 ? 2.386 2.419 -2.664 1.00 88.69 73 ARG A CA 1
ATOM 549 C C . ARG A 1 73 ? 0.925 2.715 -2.966 1.00 88.69 73 ARG A C 1
ATOM 551 O O . ARG A 1 73 ? 0.360 3.642 -2.394 1.00 88.69 73 ARG A O 1
ATOM 558 N N . LEU A 1 74 ? 0.307 1.944 -3.861 1.00 89.06 74 LEU A N 1
ATOM 559 C CA . LEU A 1 74 ? -1.110 2.121 -4.179 1.00 89.06 74 LEU A CA 1
ATOM 560 C C . LEU A 1 74 ? -1.987 1.865 -2.953 1.00 89.06 74 LEU A C 1
ATOM 562 O O . LEU A 1 74 ? -2.900 2.648 -2.704 1.00 89.06 74 LEU A O 1
ATOM 566 N N . LEU A 1 75 ? -1.688 0.822 -2.177 1.00 88.88 75 LEU A N 1
ATOM 567 C CA . LEU A 1 75 ? -2.379 0.526 -0.926 1.00 88.88 75 LEU A CA 1
ATOM 568 C C . LEU A 1 75 ? -2.242 1.691 0.065 1.00 88.88 75 LEU A C 1
ATOM 570 O O . LEU A 1 75 ? -3.254 2.209 0.531 1.00 88.88 75 LEU A O 1
ATOM 574 N N . ASN A 1 76 ? -1.018 2.169 0.302 1.00 88.69 76 ASN A N 1
ATOM 575 C CA . ASN A 1 76 ? -0.738 3.305 1.185 1.00 88.69 76 ASN A CA 1
ATOM 576 C C . ASN A 1 76 ? -1.540 4.562 0.803 1.00 88.69 76 ASN A C 1
ATOM 578 O O . ASN A 1 76 ? -2.156 5.203 1.651 1.00 88.69 76 ASN A O 1
ATOM 582 N N . GLU A 1 77 ? -1.590 4.897 -0.488 1.00 87.75 77 GLU A N 1
ATOM 583 C CA . GLU A 1 77 ? -2.352 6.051 -0.979 1.00 87.75 77 GLU A CA 1
ATOM 584 C C . GLU A 1 77 ? -3.867 5.895 -0.781 1.00 87.75 77 GLU A C 1
ATOM 586 O O . GLU A 1 77 ? -4.561 6.879 -0.520 1.00 87.75 77 GLU A O 1
ATOM 591 N N . GLN A 1 78 ? -4.411 4.680 -0.907 1.00 88.06 78 GLN A N 1
ATOM 592 C CA . GLN A 1 78 ? -5.837 4.440 -0.657 1.00 88.06 78 GLN A CA 1
ATOM 593 C C . GLN A 1 78 ? -6.176 4.507 0.834 1.00 88.06 78 GLN A C 1
ATOM 595 O O . GLN A 1 78 ? -7.196 5.095 1.198 1.00 88.06 78 GLN A O 1
ATOM 600 N N . LEU A 1 79 ? -5.306 3.971 1.688 1.00 86.88 79 LEU A N 1
ATOM 601 C CA . LEU A 1 79 ? -5.472 4.005 3.139 1.00 86.88 79 LEU A CA 1
ATOM 602 C C . LEU A 1 79 ? -5.427 5.440 3.681 1.00 86.88 79 LEU A C 1
ATOM 604 O O . LEU A 1 79 ? -6.305 5.838 4.446 1.00 86.88 79 LEU A O 1
ATOM 608 N N . LYS A 1 80 ? -4.502 6.273 3.186 1.00 84.25 80 LYS A N 1
ATOM 609 C CA . LYS A 1 80 ? -4.426 7.702 3.546 1.00 84.25 80 LYS A CA 1
ATOM 610 C C . LYS A 1 80 ? -5.706 8.478 3.222 1.00 84.25 80 LYS A C 1
ATOM 612 O O . LYS A 1 80 ? -6.095 9.366 3.981 1.00 84.25 80 LYS A O 1
ATOM 617 N N . LYS A 1 81 ? -6.384 8.144 2.116 1.00 84.50 81 LYS A N 1
ATOM 618 C CA . LYS A 1 81 ? -7.658 8.776 1.718 1.00 84.50 81 LYS A CA 1
ATOM 619 C C . LYS A 1 81 ? -8.820 8.399 2.634 1.00 84.50 81 LYS A C 1
ATOM 621 O O . LYS A 1 81 ? -9.750 9.187 2.782 1.00 84.50 81 LYS A O 1
ATOM 626 N N . ARG A 1 82 ? -8.781 7.210 3.239 1.00 72.94 82 ARG A N 1
ATOM 627 C CA . ARG A 1 82 ? -9.847 6.645 4.082 1.00 72.94 82 ARG A CA 1
ATOM 628 C C . ARG A 1 82 ? -9.483 6.683 5.570 1.00 72.94 82 ARG A C 1
ATOM 630 O O . ARG A 1 82 ? -9.814 5.771 6.311 1.00 72.94 82 ARG A O 1
ATOM 637 N N . ASN A 1 83 ? -8.848 7.774 6.005 1.00 70.88 83 ASN A N 1
ATOM 638 C CA . ASN A 1 83 ? -8.212 7.949 7.320 1.00 70.88 83 ASN A CA 1
ATOM 639 C C . ASN A 1 83 ? -9.039 7.452 8.536 1.00 70.88 83 ASN A C 1
ATOM 641 O O . ASN A 1 83 ? -8.473 6.926 9.483 1.00 70.88 83 ASN A O 1
ATOM 645 N N . ASN A 1 84 ? -10.375 7.538 8.497 1.00 81.50 84 ASN A N 1
ATOM 646 C CA . ASN A 1 84 ? -11.251 7.074 9.585 1.00 81.50 84 ASN A CA 1
ATOM 647 C C . ASN A 1 84 ? -11.356 5.547 9.750 1.00 81.50 84 ASN A C 1
ATOM 649 O O . ASN A 1 84 ? -11.871 5.100 10.770 1.00 81.50 84 ASN A O 1
ATOM 653 N N . THR A 1 85 ? -10.950 4.751 8.759 1.00 87.25 85 THR A N 1
ATOM 654 C CA . THR A 1 85 ? -11.092 3.282 8.772 1.00 87.25 85 THR A CA 1
ATOM 655 C C . THR A 1 85 ? -9.761 2.564 8.601 1.00 87.25 85 THR A C 1
ATOM 657 O O . THR A 1 85 ? -9.740 1.390 8.261 1.00 87.25 85 THR A O 1
ATOM 660 N N . TYR A 1 86 ? -8.650 3.258 8.853 1.00 84.06 86 TYR A N 1
ATOM 661 C CA . TYR A 1 86 ? -7.309 2.763 8.563 1.00 84.06 86 TYR A CA 1
ATOM 662 C C . TYR A 1 86 ? -7.002 1.396 9.210 1.00 84.06 86 TYR A C 1
ATOM 664 O O . TYR A 1 86 ? -6.629 0.463 8.501 1.00 84.06 86 TYR A O 1
ATOM 672 N N . GLU A 1 87 ? -7.222 1.245 10.521 1.00 86.00 87 GLU A N 1
ATOM 673 C CA . GLU A 1 87 ? -6.963 -0.018 11.239 1.00 86.00 87 GLU A CA 1
ATOM 674 C C . GLU A 1 87 ? -7.846 -1.171 10.730 1.00 86.00 87 GLU A C 1
ATOM 676 O O . GLU A 1 87 ? -7.376 -2.295 10.550 1.00 86.00 87 GLU A O 1
ATOM 681 N N . ASP A 1 88 ? -9.118 -0.884 10.443 1.00 89.44 88 ASP A N 1
ATOM 682 C CA . ASP A 1 88 ? -10.087 -1.869 9.948 1.00 89.44 88 ASP A CA 1
ATOM 683 C C . ASP A 1 88 ? -9.772 -2.307 8.505 1.00 89.44 88 ASP A C 1
ATOM 685 O O . ASP A 1 88 ? -9.831 -3.496 8.176 1.00 89.44 88 ASP A O 1
ATOM 689 N N . ASP A 1 89 ? -9.350 -1.366 7.652 1.00 88.50 89 ASP A N 1
ATOM 690 C CA . ASP A 1 89 ? -8.924 -1.635 6.278 1.00 88.50 89 ASP A CA 1
ATOM 691 C C . ASP A 1 89 ? -7.614 -2.460 6.250 1.00 88.50 89 ASP A C 1
ATOM 693 O O . ASP A 1 89 ? -7.492 -3.376 5.431 1.00 88.50 89 ASP A O 1
ATOM 697 N N . ILE A 1 90 ? -6.659 -2.201 7.158 1.00 90.31 90 ILE A N 1
ATOM 698 C CA . ILE A 1 90 ? -5.430 -3.005 7.315 1.00 90.31 90 ILE A CA 1
ATOM 699 C C . ILE A 1 90 ? -5.756 -4.433 7.767 1.00 90.31 90 ILE A C 1
ATOM 701 O O . ILE A 1 90 ? -5.297 -5.394 7.140 1.00 90.31 90 ILE A O 1
ATOM 705 N N . ALA A 1 91 ? -6.577 -4.587 8.810 1.00 90.25 91 ALA A N 1
ATOM 706 C CA . ALA A 1 91 ? -6.982 -5.898 9.316 1.00 90.25 91 ALA A CA 1
ATOM 707 C C . ALA A 1 91 ? -7.726 -6.710 8.243 1.00 90.25 91 ALA A C 1
ATOM 709 O O . ALA A 1 91 ? -7.435 -7.889 8.023 1.00 90.25 91 ALA A O 1
ATOM 710 N N . SER A 1 92 ? -8.631 -6.054 7.513 1.00 89.62 92 SER A N 1
ATOM 711 C CA . SER A 1 92 ? -9.353 -6.654 6.390 1.00 89.62 92 SER A CA 1
ATOM 712 C C . SER A 1 92 ? -8.408 -7.093 5.271 1.00 89.62 92 SER A C 1
ATOM 714 O O . SER A 1 92 ? -8.561 -8.191 4.732 1.00 89.62 92 SER A O 1
ATOM 716 N N . MET A 1 93 ? -7.403 -6.278 4.929 1.00 88.81 93 MET A N 1
ATOM 717 C CA . MET A 1 93 ? -6.403 -6.655 3.926 1.00 88.81 93 MET A CA 1
ATOM 718 C C . MET A 1 93 ? -5.597 -7.879 4.326 1.00 88.81 93 MET A C 1
ATOM 720 O O . MET A 1 93 ? -5.370 -8.758 3.493 1.00 88.81 93 MET A O 1
ATOM 724 N N . TYR A 1 94 ? -5.206 -7.960 5.593 1.00 90.25 94 TYR A N 1
ATOM 725 C CA . TYR A 1 94 ? -4.460 -9.099 6.101 1.00 90.25 94 TYR A CA 1
ATOM 726 C C . TYR A 1 94 ? -5.247 -10.409 5.947 1.00 90.25 94 TYR A C 1
ATOM 728 O O . TYR A 1 94 ? -4.720 -11.393 5.427 1.00 90.25 94 TYR A O 1
ATOM 736 N N . GLU A 1 95 ? -6.529 -10.419 6.322 1.00 90.62 95 GLU A N 1
ATOM 737 C CA . GLU A 1 95 ? -7.381 -11.608 6.195 1.00 90.62 95 GLU A CA 1
ATOM 738 C C . GLU A 1 95 ? -7.646 -11.996 4.730 1.00 90.62 95 GLU A C 1
ATOM 740 O O . GLU A 1 95 ? -7.614 -13.182 4.388 1.00 90.62 95 GLU A O 1
ATOM 745 N N . ILE A 1 96 ? -7.835 -11.016 3.838 1.00 89.12 96 ILE A N 1
ATOM 746 C CA . ILE A 1 96 ? -8.025 -11.272 2.402 1.00 89.12 96 ILE A CA 1
ATOM 747 C C . ILE A 1 96 ? -6.768 -11.900 1.786 1.00 89.12 96 ILE A C 1
ATOM 749 O O . ILE A 1 96 ? -6.864 -12.915 1.090 1.00 89.12 96 ILE A O 1
ATOM 753 N N . LEU A 1 97 ? -5.590 -11.331 2.050 1.00 87.00 97 LEU A N 1
ATOM 754 C CA . LEU A 1 97 ? -4.328 -11.800 1.469 1.00 87.00 97 LEU A CA 1
ATOM 755 C C . LEU A 1 97 ? -3.874 -13.140 2.059 1.00 87.00 97 LEU A C 1
ATOM 757 O O . LEU A 1 97 ? -3.334 -13.976 1.340 1.00 87.00 97 LEU A O 1
ATOM 761 N N . LYS A 1 98 ? -4.187 -13.409 3.329 1.00 87.25 98 LYS A N 1
ATOM 762 C CA . LYS A 1 98 ? -3.968 -14.712 3.977 1.00 87.25 98 LYS A CA 1
ATOM 763 C C . LYS A 1 98 ? -4.772 -15.846 3.338 1.00 87.25 98 LYS A C 1
ATOM 765 O O . LYS A 1 98 ? -4.302 -16.981 3.304 1.00 87.25 98 LYS A O 1
ATOM 770 N N . GLY A 1 99 ? -5.975 -15.558 2.842 1.00 81.94 99 GLY A N 1
ATOM 771 C CA . GLY A 1 99 ? -6.811 -16.528 2.128 1.00 81.94 99 GLY A CA 1
ATOM 772 C C . GLY A 1 99 ? -6.481 -16.670 0.637 1.00 81.94 99 GLY A C 1
ATOM 773 O O . GLY A 1 99 ? -6.961 -17.604 -0.016 1.00 81.94 99 GLY A O 1
ATOM 774 N N . ALA A 1 100 ? -5.684 -15.759 0.074 1.00 80.56 100 ALA A N 1
ATOM 775 C CA . ALA A 1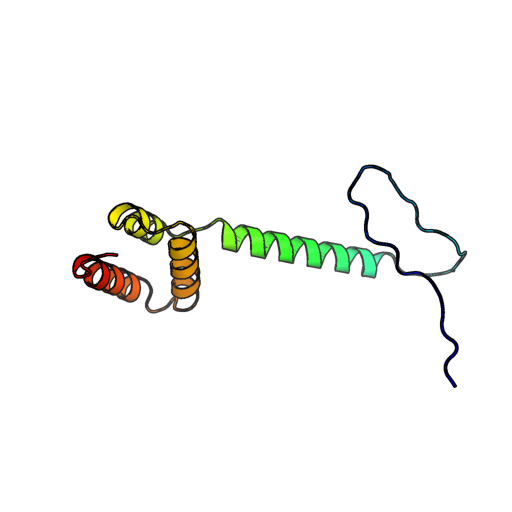 100 ? -5.373 -15.744 -1.346 1.00 80.56 100 ALA A CA 1
ATOM 776 C C . ALA A 1 100 ? -4.349 -16.835 -1.708 1.00 80.56 100 ALA A C 1
ATOM 778 O O . ALA A 1 100 ? -3.258 -16.912 -1.153 1.00 80.56 100 ALA A O 1
ATOM 779 N N . LYS A 1 101 ? -4.680 -17.678 -2.698 1.00 63.72 101 LYS A N 1
ATOM 780 C CA . LYS A 1 101 ? -3.765 -18.713 -3.228 1.00 63.72 101 LYS A CA 1
ATOM 781 C C . LYS A 1 101 ? -2.529 -18.141 -3.940 1.00 63.72 101 LYS A C 1
ATOM 783 O O . LYS A 1 101 ? -1.553 -18.865 -4.092 1.00 63.72 101 LYS A O 1
ATOM 788 N N . ASN A 1 102 ? -2.608 -16.897 -4.411 1.00 62.84 102 ASN A N 1
ATOM 789 C CA . ASN A 1 102 ? -1.516 -16.112 -4.985 1.00 62.84 102 ASN A CA 1
ATOM 790 C C . ASN A 1 102 ? -1.782 -14.638 -4.626 1.00 62.84 102 ASN A C 1
ATOM 792 O O . ASN A 1 102 ? -2.668 -14.044 -5.248 1.00 62.84 102 ASN A O 1
ATOM 796 N N . PRO A 1 103 ? -1.124 -14.108 -3.586 1.00 61.12 103 PRO A N 1
ATOM 797 C CA . PRO A 1 103 ? -1.271 -12.719 -3.156 1.00 61.12 103 PRO A CA 1
ATOM 798 C C . PRO A 1 103 ? -0.591 -11.712 -4.100 1.00 61.12 103 PRO A C 1
ATOM 800 O O . PRO A 1 103 ? 0.322 -12.109 -4.863 1.00 61.12 103 PRO A O 1
#

Organism: NCBI:txid89044

Foldseek 3Di:
DDDDDDDDDDDDDDDDDDDDDDDDDPDDDPVPVVVVVVVVVVVVVVVVVLQPDQDPLLVVLCVVQVNDPVVSSVLRVVLVVVVVCNVVSSVVSSVVSVPDPRD

Sequence (103 aa):
MRPMHPGMMPPPGLPGLMPPPGGAGWGASPDLSSNMTLQQALEYEQQKNNSSNMEPEVIELAHHFNLTDRHARLLNEQLKKRNNTYEDDIASMYEILKGAKNP

Secondary structure (DSSP, 8-state):
-PPP---------SS---PPP--------HHHHHHHHHHHHHHHHHHHHHHH---HHHHHHHHHHT--HHHHHHHHHHHHHTGGGHHHHHHHHHHHHHH-S--

pLDDT: mean 70.61, std 16.7, range [39.44, 90.62]